Protein AF-K8GPZ8-F1 (afdb_monomer_lite)

Secondary structure (DSSP, 8-state):
-HHHHHHHHS-HHHHHHHHHHHHHHHHSS-EEEEEEEEEE-SSS-EEEEEEEEES-TTS----

Foldseek 3Di:
DVVVVVVVVDPQVVVQVVVQVVVCVVPVFRKGKDWPDWADPDPPDIDTDMDIDTPPPPDDPPD

Sequence (63 aa):
MELENKLKEVNTRALEQAIAKVITDATGWDYSCTIRAIQYVNTGTAELSLTVETTDWLMPKND

Radius of gyration: 14.98 Å; chains: 1; bounding box: 38×19×37 Å

Structure (mmCIF, N/CA/C/O backbone):
data_AF-K8GPZ8-F1
#
_entry.id   AF-K8GPZ8-F1
#
loop_
_atom_site.group_PDB
_atom_site.id
_atom_site.type_symbol
_atom_site.label_atom_id
_atom_site.label_alt_id
_atom_site.label_comp_id
_atom_site.label_asym_id
_atom_site.label_entity_id
_atom_site.label_seq_id
_atom_site.pdbx_PDB_ins_code
_atom_site.Cartn_x
_atom_site.Cartn_y
_atom_site.Cartn_z
_atom_site.occupancy
_atom_site.B_iso_or_equiv
_atom_site.auth_seq_id
_atom_site.auth_comp_id
_atom_site.auth_asym_id
_atom_site.auth_atom_id
_atom_site.pdbx_PDB_model_num
ATOM 1 N N . MET A 1 1 ? -17.277 4.523 13.398 1.00 55.69 1 MET A N 1
ATOM 2 C CA . MET A 1 1 ? -16.306 3.602 14.033 1.00 55.69 1 MET A CA 1
ATOM 3 C C . MET A 1 1 ? -16.197 2.262 13.307 1.00 55.69 1 MET A C 1
ATOM 5 O O . MET A 1 1 ? -15.117 1.694 13.319 1.00 55.69 1 MET A O 1
ATOM 9 N N . GLU A 1 2 ? -17.243 1.762 12.636 1.00 71.81 2 GL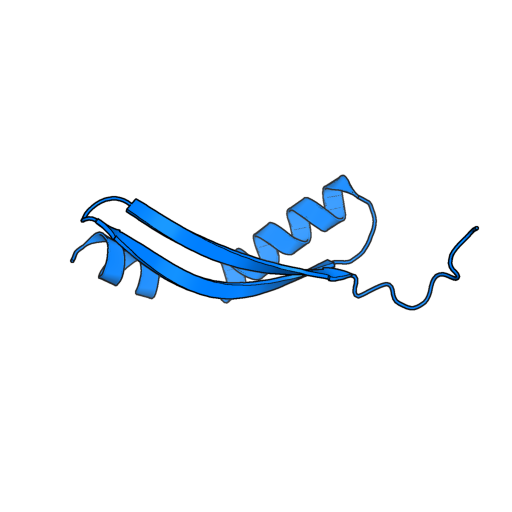U A N 1
ATOM 10 C CA . GLU A 1 2 ? -17.167 0.481 11.906 1.00 71.81 2 GLU A CA 1
ATOM 11 C C . GLU A 1 2 ? -16.152 0.484 10.755 1.00 71.81 2 GLU A C 1
ATOM 13 O O . GLU A 1 2 ? -15.365 -0.450 10.650 1.00 71.81 2 GLU A O 1
ATOM 18 N N . LEU A 1 3 ? -16.106 1.545 9.940 1.00 71.50 3 LEU A N 1
ATOM 19 C CA . LEU A 1 3 ? -15.156 1.637 8.825 1.00 71.50 3 LEU A CA 1
ATOM 20 C C . LEU A 1 3 ? -13.692 1.632 9.296 1.00 71.50 3 LEU A C 1
ATOM 22 O O . LEU A 1 3 ? -12.863 0.954 8.703 1.00 71.50 3 LEU A O 1
ATOM 26 N N . GLU A 1 4 ? -13.388 2.344 10.384 1.00 70.81 4 GLU A N 1
ATOM 27 C CA . GLU A 1 4 ? -12.046 2.374 10.977 1.00 70.81 4 GLU A CA 1
ATOM 28 C C . GLU A 1 4 ? -11.608 0.998 11.476 1.00 70.81 4 GLU A C 1
ATOM 30 O O . GLU A 1 4 ? -10.496 0.565 11.184 1.00 70.81 4 GLU A O 1
ATOM 35 N N . ASN A 1 5 ? -12.486 0.280 12.178 1.00 74.44 5 ASN A N 1
ATOM 36 C CA . ASN A 1 5 ? -12.167 -1.067 12.640 1.00 74.44 5 ASN A CA 1
ATOM 37 C C . ASN A 1 5 ? -11.989 -2.035 11.467 1.00 74.44 5 ASN A C 1
ATOM 39 O O . ASN A 1 5 ? -11.020 -2.784 11.456 1.00 74.44 5 ASN A O 1
ATOM 43 N N . LYS A 1 6 ? -12.840 -1.957 10.436 1.00 76.94 6 LYS A N 1
ATOM 44 C CA . LYS A 1 6 ? -12.700 -2.806 9.246 1.00 76.94 6 LYS A CA 1
ATOM 45 C C . LYS A 1 6 ? -11.448 -2.494 8.428 1.00 76.94 6 LYS A C 1
ATOM 47 O O . LYS A 1 6 ? -10.802 -3.415 7.947 1.00 76.94 6 LYS A O 1
ATOM 52 N N . LEU A 1 7 ? -11.076 -1.222 8.274 1.00 73.12 7 LEU A N 1
ATOM 53 C CA . LEU A 1 7 ? -9.857 -0.830 7.555 1.00 73.12 7 LEU A CA 1
ATOM 54 C C . LEU A 1 7 ? -8.580 -1.148 8.343 1.00 73.12 7 LEU A C 1
ATOM 56 O O . LEU A 1 7 ? -7.552 -1.406 7.727 1.00 73.12 7 LEU A O 1
ATOM 60 N N . LYS A 1 8 ? -8.639 -1.212 9.679 1.00 71.44 8 LYS A N 1
ATOM 61 C CA . LYS A 1 8 ? -7.554 -1.768 10.508 1.00 71.44 8 LYS A CA 1
ATOM 62 C C . LYS A 1 8 ? -7.376 -3.279 10.321 1.00 71.44 8 LYS A C 1
ATOM 64 O O . LYS A 1 8 ? -6.266 -3.773 10.487 1.00 71.44 8 LYS A O 1
ATOM 69 N N . GLU A 1 9 ? -8.442 -4.007 9.984 1.00 78.12 9 GLU A N 1
ATOM 70 C CA . GLU A 1 9 ? -8.372 -5.437 9.642 1.00 78.12 9 GLU A CA 1
ATOM 71 C C . GLU A 1 9 ? -7.863 -5.683 8.214 1.00 78.12 9 GLU A C 1
ATOM 73 O O . GLU A 1 9 ? -7.406 -6.784 7.897 1.00 78.12 9 GLU A O 1
ATOM 78 N N . VAL A 1 10 ? -7.909 -4.669 7.342 1.00 76.06 10 VAL A N 1
ATOM 79 C CA . VAL A 1 10 ? -7.332 -4.772 6.001 1.00 76.06 10 VAL A CA 1
ATOM 80 C C . VAL A 1 10 ? -5.818 -4.862 6.123 1.00 76.06 10 VAL A C 1
ATOM 82 O O . VAL A 1 10 ? -5.151 -3.980 6.65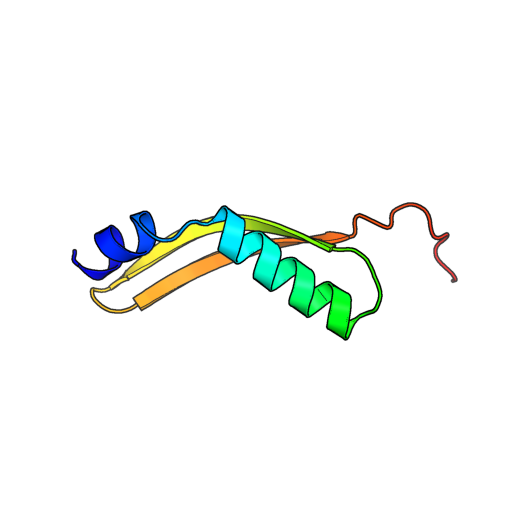9 1.00 76.06 10 VAL A O 1
ATOM 85 N N . ASN A 1 11 ? -5.263 -5.934 5.566 1.00 79.69 11 ASN A N 1
ATOM 86 C CA . ASN A 1 11 ? -3.826 -6.093 5.452 1.00 79.69 11 ASN A CA 1
ATOM 87 C C . ASN A 1 11 ? -3.281 -5.067 4.446 1.00 79.69 11 ASN A C 1
ATOM 89 O O . ASN A 1 11 ? -3.299 -5.293 3.234 1.00 79.69 11 ASN A O 1
ATOM 93 N N . THR A 1 12 ? -2.804 -3.933 4.959 1.00 82.12 12 THR A N 1
ATOM 94 C CA . THR A 1 12 ? -2.254 -2.828 4.163 1.00 82.12 12 THR A CA 1
ATOM 95 C C . THR A 1 12 ? -1.137 -3.289 3.237 1.00 82.12 12 THR A C 1
ATOM 97 O O . THR A 1 12 ? -1.066 -2.824 2.107 1.00 82.12 12 THR A O 1
ATOM 100 N N . ARG A 1 13 ? -0.354 -4.293 3.644 1.00 84.44 13 ARG A N 1
ATOM 101 C CA . ARG A 1 13 ? 0.712 -4.878 2.826 1.00 84.44 13 ARG A CA 1
ATOM 102 C C . ARG A 1 13 ? 0.189 -5.617 1.598 1.00 84.44 13 ARG A C 1
ATOM 104 O O . ARG A 1 13 ? 0.785 -5.540 0.529 1.00 84.44 13 ARG A O 1
ATOM 111 N N . ALA A 1 14 ? -0.931 -6.326 1.732 1.00 87.06 14 ALA A N 1
ATOM 112 C CA . ALA A 1 14 ? -1.573 -6.970 0.588 1.00 87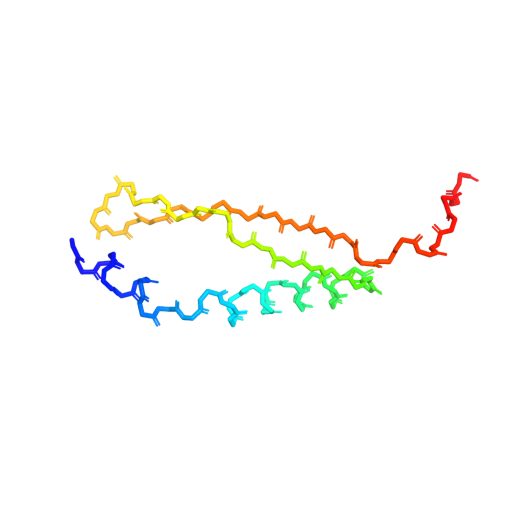.06 14 ALA A CA 1
ATOM 113 C C . ALA A 1 14 ? -2.135 -5.923 -0.388 1.00 87.06 14 ALA A C 1
ATOM 115 O O . ALA A 1 14 ? -2.051 -6.101 -1.602 1.00 87.06 14 ALA A O 1
ATOM 116 N N . LEU A 1 15 ? -2.661 -4.811 0.140 1.00 87.81 15 LEU A N 1
ATOM 117 C CA . LEU A 1 15 ? -3.158 -3.697 -0.667 1.00 87.81 15 LEU A CA 1
ATOM 118 C C . LEU A 1 15 ? -2.018 -2.979 -1.407 1.00 87.81 15 LEU A C 1
ATOM 120 O O . LEU A 1 15 ? -2.124 -2.746 -2.606 1.00 87.81 15 LEU A O 1
ATOM 124 N N . GLU A 1 16 ? -0.910 -2.700 -0.722 1.00 90.31 16 GLU A N 1
ATOM 125 C CA . GLU A 1 16 ? 0.323 -2.155 -1.303 1.00 90.31 16 GLU A CA 1
ATOM 126 C C . GLU A 1 16 ? 0.832 -3.017 -2.461 1.00 90.31 16 GLU A C 1
ATOM 128 O O . GLU A 1 16 ? 1.079 -2.502 -3.549 1.00 90.31 16 GLU A O 1
ATOM 133 N N . GLN A 1 17 ? 0.920 -4.336 -2.264 1.00 90.62 17 GLN A N 1
ATOM 134 C CA . GLN A 1 17 ? 1.355 -5.270 -3.305 1.00 90.62 17 GLN A CA 1
ATOM 135 C C . GLN A 1 17 ? 0.392 -5.321 -4.493 1.00 90.62 17 GLN A C 1
ATOM 137 O O . GLN A 1 17 ? 0.839 -5.382 -5.636 1.00 90.62 17 GLN A O 1
ATOM 142 N N . ALA A 1 18 ? -0.919 -5.287 -4.246 1.00 91.44 18 ALA A N 1
ATOM 143 C CA . ALA A 1 18 ? -1.913 -5.272 -5.313 1.00 91.44 18 ALA A CA 1
ATOM 144 C C . ALA A 1 18 ? -1.823 -3.987 -6.151 1.00 91.44 18 ALA A C 1
ATOM 146 O O . ALA A 1 18 ? -1.844 -4.056 -7.378 1.00 91.44 18 ALA A O 1
ATOM 147 N N . ILE A 1 19 ? -1.675 -2.828 -5.500 1.00 90.62 19 ILE A N 1
ATOM 148 C CA . ILE A 1 19 ? -1.526 -1.534 -6.179 1.00 90.62 19 ILE A CA 1
ATOM 149 C C . ILE A 1 19 ? -0.229 -1.508 -6.987 1.00 90.62 19 ILE A C 1
ATOM 151 O O . ILE A 1 19 ? -0.264 -1.204 -8.176 1.00 90.62 19 ILE A O 1
ATOM 155 N N . ALA A 1 20 ? 0.892 -1.886 -6.368 1.00 89.75 20 ALA A N 1
ATOM 156 C CA . ALA A 1 20 ? 2.181 -2.014 -7.038 1.00 89.75 20 ALA A CA 1
ATOM 157 C C . ALA A 1 20 ? 2.077 -2.904 -8.281 1.00 89.75 20 ALA A C 1
ATOM 159 O O . ALA A 1 20 ? 2.455 -2.482 -9.368 1.00 89.75 20 ALA A O 1
ATOM 160 N N . LYS A 1 21 ? 1.460 -4.085 -8.149 1.00 90.81 21 LYS A N 1
ATOM 161 C CA . LYS A 1 21 ? 1.264 -5.017 -9.260 1.00 90.81 21 LYS A CA 1
ATOM 162 C C . LYS A 1 21 ? 0.460 -4.403 -10.406 1.00 90.81 21 LYS A C 1
ATOM 164 O O . LYS A 1 21 ? 0.884 -4.519 -11.547 1.00 90.81 21 LYS A O 1
ATOM 169 N N . VAL A 1 22 ? -0.659 -3.734 -10.122 1.00 93.50 22 VAL A N 1
ATOM 170 C CA . VAL A 1 22 ? -1.477 -3.079 -11.160 1.00 93.50 22 VAL A CA 1
ATOM 171 C C . VAL A 1 22 ? -0.671 -2.024 -11.917 1.00 93.50 22 VAL A C 1
ATOM 173 O O . VAL A 1 22 ? -0.766 -1.943 -13.140 1.00 93.50 22 VAL A O 1
ATOM 176 N N . ILE A 1 23 ? 0.135 -1.232 -11.208 1.00 89.31 23 ILE A N 1
ATOM 177 C CA . ILE A 1 23 ? 0.980 -0.208 -11.826 1.00 89.31 23 ILE A CA 1
ATOM 178 C C . ILE A 1 23 ? 2.078 -0.870 -12.665 1.00 89.31 23 ILE A C 1
ATOM 180 O O . ILE A 1 23 ? 2.268 -0.478 -13.816 1.00 89.31 23 ILE A O 1
ATOM 184 N N . THR A 1 24 ? 2.737 -1.907 -12.146 1.00 88.31 24 THR A N 1
ATOM 185 C CA . THR A 1 24 ? 3.741 -2.690 -12.878 1.00 88.31 24 THR A CA 1
ATOM 186 C C . THR A 1 24 ? 3.163 -3.321 -14.143 1.00 88.31 24 THR A C 1
ATOM 188 O O . THR A 1 24 ? 3.743 -3.181 -15.213 1.00 88.31 24 THR A O 1
ATOM 191 N N . ASP A 1 25 ? 1.993 -3.960 -14.066 1.00 90.38 25 ASP A N 1
ATOM 192 C CA . ASP A 1 25 ? 1.325 -4.566 -15.225 1.00 90.38 25 ASP A CA 1
ATOM 193 C C . ASP A 1 25 ? 0.913 -3.509 -16.272 1.00 90.38 25 ASP A C 1
ATOM 195 O O . ASP A 1 25 ? 0.926 -3.789 -17.470 1.00 90.38 25 ASP A O 1
ATOM 199 N N . ALA A 1 26 ? 0.568 -2.286 -15.850 1.00 89.19 26 ALA A N 1
ATOM 200 C CA . ALA A 1 26 ? 0.168 -1.205 -16.755 1.00 89.19 26 ALA A CA 1
ATOM 201 C C . ALA A 1 26 ? 1.352 -0.495 -17.433 1.00 89.19 26 ALA A C 1
ATOM 203 O O . ALA A 1 26 ? 1.224 -0.008 -18.555 1.00 89.19 26 ALA A O 1
ATOM 204 N N . THR A 1 27 ? 2.487 -0.396 -16.744 1.00 86.62 27 THR A N 1
ATOM 205 C CA . THR A 1 27 ? 3.657 0.389 -17.180 1.00 86.62 27 THR A CA 1
ATOM 206 C C . THR A 1 27 ? 4.797 -0.473 -17.716 1.00 86.62 27 THR A C 1
ATOM 208 O O . THR A 1 27 ? 5.630 0.016 -18.474 1.00 86.62 27 THR A O 1
ATOM 211 N N . GLY A 1 28 ? 4.842 -1.750 -17.333 1.00 84.31 28 GLY A N 1
ATOM 212 C CA . GLY A 1 28 ? 5.942 -2.669 -17.611 1.00 84.31 28 GLY A CA 1
ATOM 213 C C . GLY A 1 28 ? 7.176 -2.474 -16.725 1.00 84.31 28 GLY A C 1
ATOM 214 O O . GLY A 1 28 ? 8.166 -3.168 -16.946 1.00 84.31 28 GLY A O 1
ATOM 215 N N . TRP A 1 29 ? 7.151 -1.555 -15.753 1.00 82.88 29 TRP A N 1
ATOM 216 C CA . TRP A 1 29 ? 8.272 -1.291 -14.839 1.00 82.88 29 TRP A CA 1
ATOM 217 C C . TRP A 1 29 ? 7.940 -1.743 -13.427 1.00 82.88 29 TRP A C 1
ATOM 219 O O . TRP A 1 29 ? 6.789 -1.661 -13.012 1.00 82.88 29 TRP A O 1
ATOM 229 N N . ASP A 1 30 ? 8.935 -2.211 -12.677 1.00 85.69 30 ASP A N 1
ATOM 230 C CA . ASP A 1 30 ? 8.702 -2.655 -11.307 1.00 85.69 30 ASP A CA 1
ATOM 231 C C . ASP A 1 30 ? 8.534 -1.448 -10.369 1.00 85.69 30 ASP A C 1
ATOM 233 O O . ASP A 1 30 ? 9.390 -0.561 -10.281 1.00 85.69 30 ASP A O 1
ATOM 237 N N . TYR A 1 31 ? 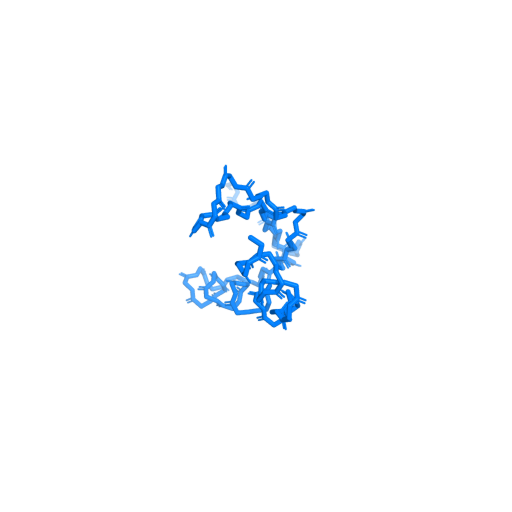7.392 -1.398 -9.686 1.00 85.94 31 TYR A N 1
ATOM 238 C CA . TYR A 1 31 ? 7.073 -0.362 -8.714 1.00 85.94 31 TYR A CA 1
ATOM 239 C C . TYR A 1 31 ? 6.863 -0.958 -7.329 1.00 85.94 31 TYR A C 1
ATOM 241 O O . TYR A 1 31 ? 6.252 -2.010 -7.157 1.00 85.94 31 TYR A O 1
ATOM 249 N N . SER A 1 32 ? 7.299 -0.219 -6.316 1.00 88.50 32 SER A N 1
ATOM 250 C CA . SER A 1 32 ? 6.940 -0.433 -4.922 1.00 88.50 32 SER A CA 1
ATOM 251 C C . SER A 1 32 ? 5.890 0.592 -4.506 1.00 88.50 32 SER A C 1
ATOM 253 O O . SER A 1 32 ? 5.977 1.768 -4.861 1.00 88.50 32 SER A O 1
ATOM 255 N N . CYS A 1 33 ? 4.895 0.159 -3.735 1.00 90.25 33 CYS A N 1
ATOM 256 C CA . CYS A 1 33 ? 3.869 1.029 -3.173 1.00 90.25 33 CYS A CA 1
ATOM 257 C C . CYS A 1 33 ? 3.913 0.944 -1.648 1.00 90.25 33 CYS A C 1
ATOM 259 O O . CYS A 1 33 ? 3.996 -0.144 -1.090 1.00 90.25 33 CYS A O 1
ATOM 261 N N . THR A 1 34 ? 3.825 2.091 -0.978 1.00 91.81 34 THR A N 1
ATOM 262 C CA . THR A 1 34 ? 3.748 2.190 0.485 1.00 91.81 34 THR A CA 1
ATOM 263 C C . THR A 1 34 ? 2.593 3.102 0.880 1.00 91.81 34 THR A C 1
ATOM 265 O O . THR A 1 34 ? 2.529 4.258 0.457 1.00 91.81 34 THR A O 1
ATOM 268 N N . ILE A 1 35 ? 1.685 2.615 1.719 1.00 89.62 35 ILE A N 1
ATOM 269 C CA . ILE A 1 35 ? 0.606 3.404 2.310 1.00 89.62 35 ILE A CA 1
ATOM 270 C C . ILE A 1 35 ? 1.199 4.205 3.470 1.00 89.62 35 ILE A C 1
ATOM 272 O O . ILE A 1 35 ? 1.689 3.658 4.455 1.00 89.62 35 ILE A O 1
ATOM 276 N N . ARG A 1 36 ? 1.161 5.533 3.355 1.00 89.88 36 ARG A N 1
ATOM 277 C CA . ARG A 1 36 ? 1.698 6.459 4.361 1.00 89.88 36 ARG A CA 1
ATOM 278 C C . ARG A 1 36 ? 0.691 6.760 5.456 1.00 89.88 36 ARG A C 1
ATOM 280 O O . ARG A 1 36 ? 1.059 6.862 6.622 1.00 89.88 36 ARG A O 1
ATOM 287 N N . ALA A 1 37 ? -0.563 6.953 5.069 1.00 86.06 37 ALA A N 1
ATOM 288 C CA . ALA A 1 37 ? -1.619 7.339 5.984 1.00 86.06 37 ALA A CA 1
ATOM 289 C C . ALA A 1 37 ? -2.977 6.865 5.475 1.00 86.06 37 ALA A C 1
ATOM 291 O O . ALA A 1 37 ? -3.234 6.848 4.271 1.00 86.06 37 ALA A O 1
ATOM 292 N N . ILE A 1 38 ? -3.850 6.539 6.423 1.00 86.00 38 ILE A N 1
ATOM 293 C CA . ILE A 1 38 ? -5.277 6.331 6.198 1.00 86.00 38 ILE A CA 1
ATOM 294 C C . ILE A 1 38 ? -5.983 7.390 7.041 1.00 86.00 38 ILE A C 1
ATOM 296 O O . ILE A 1 38 ? -5.897 7.359 8.269 1.00 86.00 38 ILE A O 1
ATOM 300 N N . GLN A 1 39 ? -6.623 8.357 6.390 1.00 86.06 39 GLN A N 1
ATOM 301 C CA . GLN A 1 39 ? -7.386 9.413 7.048 1.00 86.06 39 GLN A CA 1
ATOM 302 C C . GLN A 1 39 ? -8.874 9.098 6.962 1.00 86.06 39 GLN A C 1
ATOM 304 O O . GLN A 1 39 ? -9.424 8.925 5.880 1.00 86.06 39 GLN A O 1
ATOM 309 N N . TYR A 1 40 ? -9.541 9.031 8.108 1.00 82.50 40 TYR A N 1
ATOM 310 C CA . TYR A 1 40 ? -10.978 8.788 8.179 1.00 82.50 40 TYR A CA 1
ATOM 311 C C . TYR A 1 40 ? -11.709 10.127 8.152 1.00 82.50 40 TYR A C 1
ATOM 313 O O . TYR A 1 40 ? -11.664 10.881 9.121 1.00 82.50 40 TYR A O 1
ATOM 321 N N . VAL A 1 41 ? -12.362 10.429 7.032 1.00 83.31 41 VAL A N 1
ATOM 322 C CA . VAL A 1 41 ? -13.019 11.727 6.806 1.00 83.31 41 VAL A CA 1
ATOM 323 C C . VAL A 1 41 ? -14.375 11.773 7.507 1.00 83.31 41 VAL A C 1
ATOM 325 O O . VAL A 1 41 ? -14.784 12.802 8.039 1.00 83.31 41 VAL A O 1
ATOM 328 N N . ASN A 1 42 ? -15.094 10.650 7.515 1.00 80.75 42 ASN A N 1
ATOM 329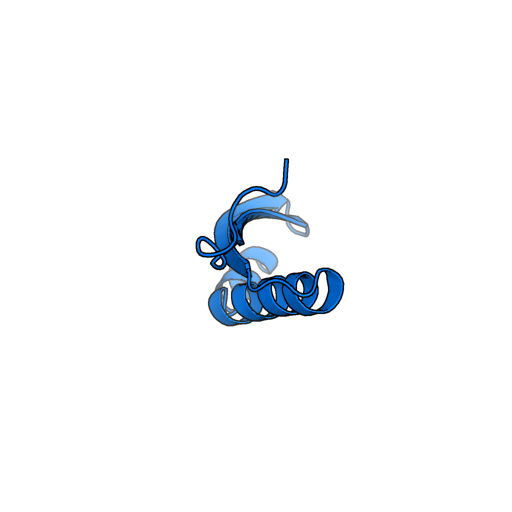 C CA . ASN A 1 42 ? -16.390 10.494 8.172 1.00 80.75 42 ASN A CA 1
ATOM 330 C C . ASN A 1 42 ? -16.693 8.997 8.400 1.00 80.75 42 ASN A C 1
ATOM 332 O O . ASN A 1 42 ? -15.821 8.138 8.281 1.00 80.75 42 ASN A O 1
ATOM 336 N N . THR A 1 43 ? -17.925 8.658 8.785 1.00 75.56 43 THR A N 1
ATOM 337 C CA . THR A 1 43 ? -18.295 7.286 9.176 1.00 75.56 43 THR A CA 1
ATOM 338 C C . THR A 1 43 ? -18.268 6.268 8.035 1.00 75.56 43 THR A C 1
ATOM 340 O O . THR A 1 43 ? -18.231 5.072 8.328 1.00 75.56 43 THR A O 1
ATOM 343 N N . GLY A 1 44 ? -18.278 6.718 6.777 1.00 81.38 44 GLY A N 1
ATOM 344 C CA . GLY A 1 44 ? -18.328 5.866 5.585 1.00 81.38 44 GLY A CA 1
ATOM 345 C C . GLY A 1 44 ? -17.198 6.094 4.581 1.00 81.38 44 GLY A C 1
ATOM 346 O O . GLY A 1 44 ? -17.104 5.339 3.619 1.00 81.38 44 GLY A O 1
ATOM 347 N N . THR A 1 45 ? -16.328 7.079 4.811 1.00 83.94 45 THR A N 1
ATOM 348 C CA . THR A 1 45 ? -15.256 7.446 3.882 1.00 83.94 45 THR A CA 1
ATOM 349 C C . THR A 1 45 ? -13.904 7.495 4.585 1.00 83.94 45 THR A C 1
ATOM 351 O O . THR A 1 45 ? -13.751 8.113 5.642 1.00 83.94 45 THR A O 1
ATOM 354 N N . ALA A 1 46 ? -12.906 6.887 3.946 1.00 86.56 46 ALA A N 1
ATOM 355 C CA . ALA A 1 46 ? -11.501 7.037 4.285 1.00 86.56 46 ALA A CA 1
ATOM 356 C C . ALA A 1 46 ? -10.700 7.397 3.030 1.00 86.56 46 ALA A C 1
ATOM 358 O O . ALA A 1 46 ? -10.953 6.863 1.950 1.00 86.56 46 ALA A O 1
ATOM 359 N N . GLU A 1 47 ? -9.731 8.285 3.189 1.00 88.94 47 GLU A N 1
ATOM 360 C CA . GLU A 1 47 ? -8.756 8.655 2.173 1.00 88.94 47 GLU A CA 1
ATOM 361 C C . GLU A 1 47 ? -7.427 7.970 2.485 1.00 88.94 47 GLU A C 1
ATOM 363 O O . GLU A 1 47 ? -6.967 7.962 3.629 1.00 88.94 47 GLU A O 1
ATOM 368 N N . LEU A 1 48 ? -6.801 7.381 1.468 1.00 87.06 48 LEU A N 1
ATOM 369 C CA . LEU A 1 48 ? -5.504 6.729 1.602 1.00 87.06 48 LEU A CA 1
ATOM 370 C C . LEU A 1 48 ? -4.447 7.561 0.884 1.00 87.06 48 LEU A C 1
ATOM 372 O O . LEU A 1 48 ? -4.545 7.808 -0.316 1.00 87.06 48 LEU A O 1
ATOM 376 N N . SER A 1 49 ? -3.415 7.967 1.616 1.00 90.12 49 SER A N 1
ATOM 377 C CA . SER A 1 49 ? -2.213 8.553 1.030 1.00 90.12 49 SER A CA 1
ATOM 378 C C . SER A 1 49 ? -1.195 7.450 0.784 1.00 90.12 49 SER A C 1
ATOM 380 O O . SER A 1 49 ? -0.760 6.779 1.723 1.00 90.12 49 SER A O 1
ATOM 382 N N . LEU A 1 50 ? -0.801 7.281 -0.473 1.00 90.19 50 LEU A N 1
ATOM 383 C CA . LEU A 1 50 ? 0.152 6.268 -0.912 1.00 90.19 50 LEU A CA 1
ATOM 384 C C . LEU A 1 50 ? 1.323 6.908 -1.657 1.00 90.19 50 LEU A C 1
ATOM 386 O O . LEU A 1 50 ? 1.170 7.912 -2.349 1.00 90.19 50 LEU A O 1
ATOM 390 N N . THR A 1 51 ? 2.504 6.333 -1.472 1.00 91.50 51 THR A N 1
ATOM 391 C CA . THR A 1 51 ? 3.722 6.664 -2.209 1.00 91.50 51 THR A CA 1
ATOM 392 C C . THR A 1 51 ? 4.029 5.502 -3.140 1.00 91.50 51 THR A C 1
ATOM 394 O O . THR A 1 51 ? 4.035 4.355 -2.698 1.00 91.50 51 THR A O 1
ATOM 397 N N . VAL A 1 52 ? 4.279 5.804 -4.411 1.00 88.06 52 VAL A N 1
ATOM 398 C CA . VAL A 1 52 ? 4.704 4.827 -5.415 1.00 88.06 52 VAL A CA 1
ATOM 399 C C . VAL A 1 52 ? 6.099 5.214 -5.879 1.00 88.06 52 VAL A C 1
ATOM 401 O O . VAL A 1 52 ? 6.328 6.360 -6.264 1.00 88.06 52 VAL A O 1
ATOM 404 N N . GLU A 1 53 ? 7.025 4.269 -5.827 1.00 87.75 53 GLU A N 1
ATOM 405 C CA . GLU A 1 53 ? 8.433 4.463 -6.163 1.00 87.75 53 GLU A CA 1
ATOM 406 C C . GLU A 1 53 ? 8.843 3.376 -7.152 1.00 87.75 53 GLU A C 1
ATOM 408 O O . GLU A 1 53 ? 8.516 2.208 -6.953 1.00 87.75 53 GLU A O 1
ATOM 413 N N . THR A 1 54 ? 9.537 3.742 -8.230 1.00 81.31 54 THR A N 1
ATOM 414 C CA . THR A 1 54 ? 10.119 2.733 -9.124 1.00 81.31 54 THR A CA 1
ATOM 415 C C . THR A 1 54 ? 11.293 2.059 -8.419 1.00 81.31 54 THR A C 1
ATOM 417 O O . THR A 1 54 ? 12.122 2.729 -7.795 1.00 81.31 54 THR A O 1
ATOM 420 N N . THR A 1 55 ? 11.362 0.735 -8.493 1.00 72.69 55 THR A N 1
ATOM 421 C CA . THR A 1 55 ? 12.532 -0.041 -8.055 1.00 72.69 55 THR A CA 1
ATOM 422 C C . THR A 1 55 ? 13.541 -0.219 -9.195 1.00 72.69 55 THR A C 1
ATOM 424 O O . THR A 1 55 ? 14.668 -0.664 -8.974 1.00 72.69 55 THR A O 1
ATOM 427 N N . ASP A 1 56 ? 13.170 0.215 -10.402 1.00 68.69 56 ASP A N 1
ATOM 428 C CA . ASP A 1 56 ? 13.970 0.173 -11.619 1.00 68.69 56 ASP A CA 1
ATOM 42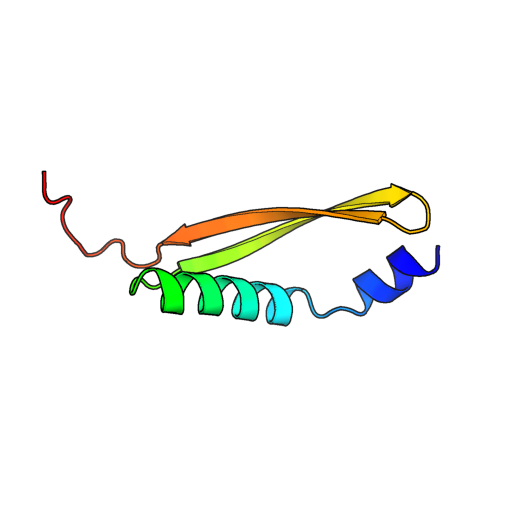9 C C . ASP A 1 56 ? 14.901 1.400 -11.708 1.00 68.69 56 ASP A C 1
ATOM 431 O O . ASP A 1 56 ? 14.790 2.265 -12.573 1.00 68.69 56 ASP A O 1
ATOM 435 N N . TRP A 1 57 ? 15.822 1.538 -10.749 1.00 59.00 57 TRP A N 1
ATOM 436 C CA . TRP A 1 57 ? 16.857 2.592 -10.757 1.00 59.00 57 TRP A CA 1
ATOM 437 C C . TRP A 1 57 ? 18.072 2.227 -11.629 1.00 59.00 57 TRP A C 1
ATOM 439 O O . TRP A 1 57 ? 19.096 2.911 -11.587 1.00 59.00 57 TRP A O 1
ATOM 449 N N . LEU A 1 58 ? 17.982 1.146 -12.412 1.00 57.19 58 LEU A N 1
ATOM 450 C CA . LEU A 1 58 ? 19.068 0.639 -13.256 1.00 57.19 58 LEU A CA 1
ATOM 451 C C . LEU A 1 58 ? 18.946 1.012 -14.738 1.00 57.19 58 LEU A C 1
ATOM 453 O O . LEU A 1 58 ? 19.879 0.726 -15.490 1.00 57.19 58 LEU A O 1
ATOM 457 N N . MET A 1 59 ? 17.880 1.688 -15.174 1.00 53.16 59 MET A N 1
ATOM 458 C CA . MET A 1 59 ? 17.825 2.203 -16.541 1.00 53.16 59 MET A CA 1
ATOM 459 C C . MET A 1 59 ? 18.355 3.644 -16.624 1.00 53.16 59 MET A C 1
ATOM 461 O O . MET A 1 59 ? 17.872 4.524 -15.903 1.00 53.16 59 MET A O 1
ATOM 465 N N . PRO A 1 60 ? 19.361 3.916 -17.485 1.00 51.56 60 PRO A N 1
ATOM 466 C CA . PRO A 1 60 ? 19.801 5.279 -17.746 1.00 51.56 60 PRO A CA 1
ATOM 467 C C . PRO A 1 60 ? 18.600 6.087 -18.233 1.00 51.56 60 PRO A C 1
ATOM 469 O O . PRO A 1 60 ? 17.781 5.588 -19.004 1.00 51.56 60 PRO A O 1
ATOM 472 N N . LYS A 1 61 ? 18.497 7.343 -17.785 1.00 49.06 61 LYS A N 1
ATOM 473 C CA . LYS A 1 61 ? 17.607 8.313 -18.422 1.00 49.06 61 LYS A CA 1
ATOM 474 C C . LYS A 1 61 ? 17.959 8.324 -19.910 1.00 49.06 61 LYS A C 1
ATOM 476 O O . LYS A 1 61 ? 19.009 8.849 -20.268 1.00 49.06 61 LYS A O 1
ATOM 481 N N . ASN A 1 62 ? 17.126 7.712 -20.747 1.00 49.78 62 ASN A N 1
ATOM 482 C CA . ASN A 1 62 ? 17.137 8.009 -22.169 1.00 49.78 62 ASN A CA 1
ATOM 483 C C . ASN A 1 62 ? 16.544 9.414 -22.298 1.00 49.78 62 ASN A C 1
ATOM 485 O O . ASN A 1 62 ? 15.324 9.573 -22.340 1.00 49.78 62 ASN A O 1
ATOM 489 N N . ASP A 1 63 ? 17.432 10.402 -22.222 1.00 48.66 63 ASP A N 1
ATOM 490 C CA . ASP A 1 63 ? 17.247 11.713 -22.841 1.00 48.66 63 ASP A CA 1
ATOM 491 C C . ASP A 1 63 ? 17.541 11.583 -24.344 1.00 48.66 63 ASP A C 1
ATOM 493 O O . ASP A 1 63 ? 18.550 10.913 -24.683 1.00 48.66 63 ASP A O 1
#

pLDDT: mean 80.28, std 12.15, range [48.66, 93.5]